Protein AF-A0A8S1SVY9-F1 (afdb_monomer)

Structure (mmCIF, N/CA/C/O backbone):
data_AF-A0A8S1SVY9-F1
#
_entry.id   AF-A0A8S1SVY9-F1
#
loop_
_atom_site.group_PDB
_atom_site.id
_atom_site.type_symbol
_atom_site.label_atom_id
_atom_site.label_alt_id
_atom_site.label_comp_id
_atom_site.label_asym_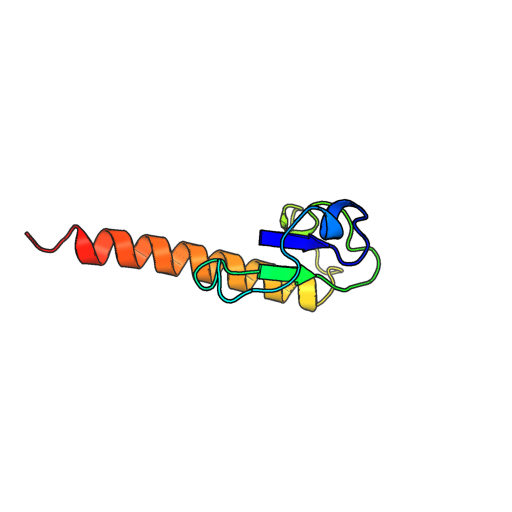id
_atom_site.label_entity_id
_atom_site.label_seq_id
_atom_site.pdbx_PDB_ins_code
_atom_site.Cartn_x
_atom_site.Cartn_y
_atom_site.Cartn_z
_atom_site.occupancy
_atom_site.B_iso_or_equiv
_atom_site.auth_seq_id
_atom_site.auth_comp_id
_atom_site.auth_asym_id
_atom_site.auth_atom_id
_atom_site.pdbx_PDB_model_num
ATOM 1 N N . MET A 1 1 ? -1.268 4.886 5.420 1.00 92.38 1 MET A N 1
ATOM 2 C CA . MET A 1 1 ? -0.320 5.649 4.586 1.00 92.38 1 MET A CA 1
ATOM 3 C C . MET A 1 1 ? 0.329 4.692 3.619 1.00 92.38 1 MET A C 1
ATOM 5 O O . MET A 1 1 ? 0.868 3.689 4.066 1.00 92.38 1 MET A O 1
ATOM 9 N N . THR A 1 2 ? 0.236 4.966 2.330 1.00 97.06 2 THR A N 1
ATOM 10 C CA . THR A 1 2 ? 0.859 4.179 1.263 1.00 97.06 2 THR A CA 1
ATOM 11 C C . THR A 1 2 ? 1.946 5.036 0.628 1.00 97.06 2 THR A C 1
ATOM 13 O O . THR A 1 2 ? 1.770 6.245 0.495 1.00 97.06 2 THR A O 1
ATOM 16 N N . ASN A 1 3 ? 3.101 4.446 0.327 1.00 98.31 3 ASN A N 1
ATOM 17 C CA . ASN A 1 3 ? 4.191 5.118 -0.377 1.00 98.31 3 ASN A CA 1
ATOM 18 C C . ASN A 1 3 ? 4.821 4.138 -1.373 1.00 98.31 3 ASN A C 1
ATOM 20 O O . ASN A 1 3 ? 4.962 2.957 -1.046 1.00 98.31 3 ASN A O 1
ATOM 24 N N . GLY A 1 4 ? 5.227 4.628 -2.544 1.00 98.00 4 GLY A N 1
ATOM 25 C CA . GLY A 1 4 ? 6.092 3.885 -3.464 1.00 98.00 4 GLY A CA 1
ATOM 26 C C . GLY A 1 4 ? 7.545 3.889 -2.983 1.00 98.00 4 GLY A C 1
ATOM 2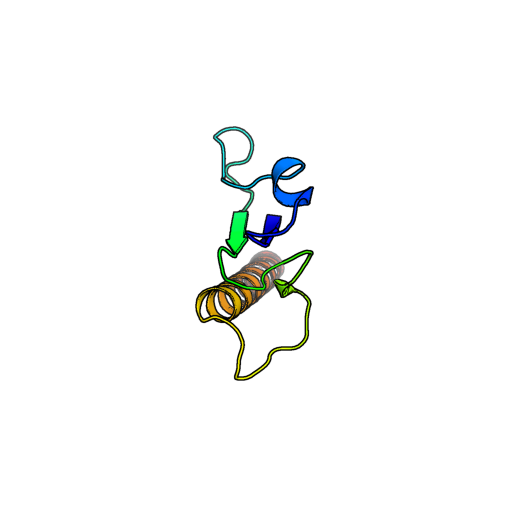7 O O . GLY A 1 4 ? 8.002 4.885 -2.418 1.00 98.00 4 GLY A O 1
ATOM 28 N N . GLY A 1 5 ? 8.267 2.786 -3.186 1.00 97.62 5 GLY A N 1
ATOM 29 C CA . GLY A 1 5 ? 9.671 2.636 -2.785 1.00 97.62 5 GLY A CA 1
ATOM 30 C C . GLY A 1 5 ? 10.619 3.605 -3.492 1.00 97.62 5 GLY A C 1
ATOM 31 O O . GLY A 1 5 ? 11.606 4.041 -2.902 1.00 97.62 5 GLY A O 1
ATOM 32 N N . GLU A 1 6 ? 10.276 4.018 -4.710 1.00 97.69 6 GLU A N 1
ATOM 33 C CA . GLU A 1 6 ? 11.060 4.960 -5.515 1.00 97.69 6 GLU A CA 1
ATOM 34 C C . GLU A 1 6 ? 10.509 6.393 -5.451 1.00 97.69 6 GLU A C 1
ATOM 36 O O . GLU A 1 6 ? 11.068 7.313 -6.049 1.00 97.69 6 GLU A O 1
ATOM 41 N N . ASP A 1 7 ? 9.421 6.617 -4.703 1.00 97.88 7 ASP A N 1
ATOM 42 C CA . ASP A 1 7 ? 8.854 7.949 -4.515 1.00 97.88 7 ASP A CA 1
ATOM 43 C C . ASP A 1 7 ? 9.741 8.779 -3.566 1.00 97.88 7 ASP A C 1
ATOM 45 O O . ASP A 1 7 ? 9.858 8.441 -2.379 1.00 97.88 7 ASP A O 1
ATOM 49 N N . PRO A 1 8 ? 10.339 9.902 -4.012 1.00 96.56 8 PRO A N 1
ATOM 50 C CA . PRO A 1 8 ? 11.118 10.767 -3.127 1.00 96.56 8 PRO A CA 1
ATOM 51 C C . PRO A 1 8 ? 10.283 11.339 -1.968 1.00 96.56 8 PRO A C 1
ATOM 53 O O . PRO A 1 8 ? 10.833 11.655 -0.907 1.00 96.56 8 PRO A O 1
ATOM 56 N N . TRP A 1 9 ? 8.958 11.433 -2.124 1.00 96.94 9 TRP A N 1
ATOM 57 C CA . TRP A 1 9 ? 8.055 11.919 -1.082 1.00 96.94 9 TRP A CA 1
ATOM 58 C C . TRP A 1 9 ? 7.809 10.918 0.046 1.00 96.94 9 TRP A C 1
ATOM 60 O O . TRP A 1 9 ? 7.304 11.328 1.093 1.00 96.94 9 TRP A O 1
ATOM 70 N N . GLN A 1 10 ? 8.218 9.650 -0.090 1.00 96.12 10 GLN A N 1
ATOM 71 C CA . GLN A 1 10 ? 7.985 8.631 0.942 1.00 96.12 10 GLN A CA 1
ATOM 72 C C . GLN A 1 10 ? 8.511 9.056 2.327 1.00 96.12 10 GLN A C 1
ATOM 74 O O . GLN A 1 10 ? 7.928 8.730 3.360 1.00 96.12 10 GLN A O 1
ATOM 79 N N . THR A 1 11 ? 9.599 9.837 2.354 1.00 94.19 11 THR A N 1
ATOM 80 C CA . THR A 1 11 ? 10.266 10.298 3.583 1.00 94.19 11 THR A CA 1
ATOM 81 C C . THR A 1 11 ? 9.541 11.450 4.280 1.00 94.19 11 THR A C 1
ATOM 83 O O . THR A 1 11 ? 9.788 11.705 5.458 1.00 94.19 11 THR A O 1
ATOM 86 N N . ALA A 1 12 ? 8.613 12.115 3.587 1.00 95.00 12 ALA A N 1
ATOM 87 C CA . ALA A 1 12 ? 7.727 13.124 4.161 1.00 95.00 12 ALA A CA 1
ATOM 88 C C . ALA A 1 12 ? 6.482 12.507 4.835 1.00 95.00 12 ALA A C 1
ATOM 90 O O . ALA A 1 12 ? 5.666 13.227 5.410 1.00 95.00 12 ALA A O 1
ATOM 91 N N . SER A 1 13 ? 6.332 11.181 4.771 1.00 93.25 13 SER A N 1
ATOM 92 C CA . 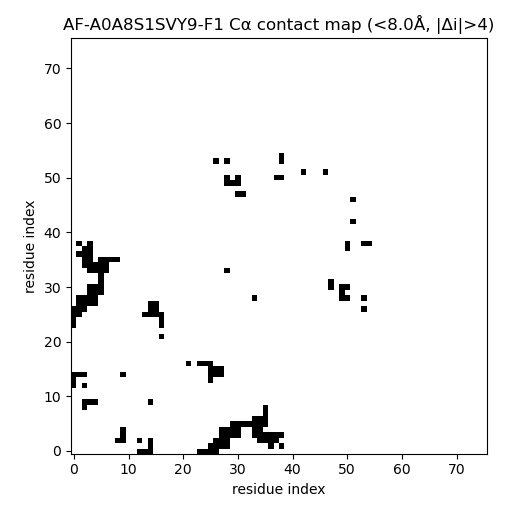SER A 1 13 ? 5.197 10.412 5.282 1.00 93.25 13 SER A CA 1
ATOM 93 C C . SER A 1 13 ? 5.653 9.346 6.292 1.00 93.25 13 SER A C 1
ATOM 95 O O . SER A 1 13 ? 6.795 9.308 6.752 1.00 93.25 13 SER A O 1
ATOM 97 N N . LEU A 1 14 ? 4.732 8.464 6.680 1.00 93.56 14 LEU A N 1
ATOM 98 C CA . LEU A 1 14 ? 4.999 7.318 7.543 1.00 93.56 14 LEU A CA 1
ATOM 99 C C . LEU A 1 14 ? 5.340 6.090 6.696 1.00 93.56 14 LEU A C 1
ATOM 101 O O . LEU A 1 14 ? 4.442 5.438 6.167 1.00 93.56 14 LEU A O 1
ATOM 105 N N . ILE A 1 15 ? 6.625 5.745 6.627 1.00 92.88 15 ILE A N 1
ATOM 106 C CA . ILE A 1 15 ? 7.103 4.518 5.962 1.00 92.88 15 ILE A CA 1
ATOM 107 C C . ILE A 1 15 ? 6.914 3.254 6.815 1.00 92.88 15 ILE A C 1
ATOM 109 O O . ILE A 1 15 ? 6.947 2.139 6.307 1.00 92.88 15 ILE A O 1
ATOM 113 N N . LYS A 1 16 ? 6.735 3.417 8.131 1.00 91.88 16 LYS A N 1
ATOM 114 C CA . LYS A 1 16 ? 6.511 2.328 9.089 1.00 91.88 16 LYS A CA 1
ATOM 115 C C . LYS A 1 16 ? 5.674 2.814 10.274 1.00 91.88 16 LYS A C 1
ATOM 117 O O . LYS A 1 16 ? 5.718 4.012 10.587 1.00 91.88 16 LYS A O 1
ATOM 122 N N . PRO A 1 17 ? 4.960 1.921 10.978 1.00 91.12 17 PRO A N 1
ATOM 123 C CA . PRO A 1 17 ? 4.221 2.316 12.160 1.00 91.12 17 PRO A CA 1
ATOM 124 C C . PRO A 1 17 ? 5.191 2.631 13.307 1.00 91.12 17 PRO A C 1
ATOM 126 O O . PRO A 1 17 ? 6.290 2.086 13.424 1.00 91.12 17 PRO A O 1
ATOM 129 N N . THR A 1 18 ? 4.762 3.522 14.184 1.00 91.19 18 THR A N 1
ATOM 130 C CA . THR A 1 18 ? 5.435 3.917 15.422 1.00 91.19 18 THR A CA 1
ATOM 131 C C . THR A 1 18 ? 4.475 3.720 16.593 1.00 91.19 18 THR A C 1
ATOM 133 O O . THR A 1 18 ? 3.271 3.527 16.422 1.00 91.19 18 THR A O 1
ATOM 136 N N . LYS A 1 19 ? 4.983 3.830 17.823 1.00 92.62 19 LYS A N 1
ATOM 137 C CA . LYS A 1 19 ? 4.128 3.761 19.015 1.00 92.62 19 LYS A CA 1
ATOM 138 C C . LYS A 1 19 ? 3.071 4.877 19.048 1.00 92.62 19 LYS A C 1
ATOM 140 O O . LYS A 1 19 ? 1.973 4.647 19.542 1.00 92.62 19 LYS A O 1
ATOM 145 N N . ALA A 1 20 ? 3.390 6.064 18.527 1.00 92.69 20 ALA A N 1
ATOM 146 C CA . ALA A 1 20 ? 2.500 7.226 18.563 1.00 92.69 20 ALA A CA 1
ATOM 147 C C . ALA A 1 20 ? 1.335 7.141 17.557 1.00 92.69 20 ALA A C 1
ATOM 149 O O . ALA A 1 20 ? 0.323 7.810 17.732 1.00 92.69 20 ALA A O 1
ATOM 150 N N . ASN A 1 21 ? 1.457 6.312 16.521 1.00 89.00 21 ASN A N 1
ATOM 151 C CA . ASN A 1 21 ? 0.485 6.165 15.435 1.00 89.00 21 ASN A CA 1
ATOM 152 C C . ASN A 1 21 ? 0.162 4.685 15.179 1.00 89.00 21 ASN A C 1
ATOM 154 O O . ASN A 1 21 ? -0.060 4.279 14.045 1.00 89.00 21 ASN A O 1
ATOM 158 N N . SER A 1 22 ? 0.108 3.881 16.242 1.00 88.56 22 SER A N 1
ATOM 159 C CA . SER A 1 22 ? -0.085 2.426 16.171 1.00 88.56 22 SER A CA 1
ATOM 160 C C . SER A 1 22 ? -1.392 1.982 15.505 1.00 88.56 22 SER A C 1
ATOM 162 O O . SER A 1 22 ? -1.507 0.831 15.100 1.00 88.56 22 SER A O 1
ATOM 164 N N . LYS A 1 23 ? -2.373 2.884 15.386 1.00 89.31 23 LYS A N 1
ATOM 165 C CA . LYS A 1 23 ? -3.640 2.651 14.676 1.00 89.31 23 LYS A CA 1
ATOM 166 C C . LYS A 1 23 ? -3.564 2.942 13.173 1.00 89.31 23 LYS A C 1
ATOM 168 O O . LYS A 1 23 ? -4.502 2.632 12.450 1.00 89.31 23 LYS A O 1
ATOM 173 N N . VAL A 1 24 ? -2.489 3.575 12.705 1.00 92.19 24 VAL A N 1
ATOM 174 C CA . VAL A 1 24 ? -2.296 3.898 11.292 1.00 92.1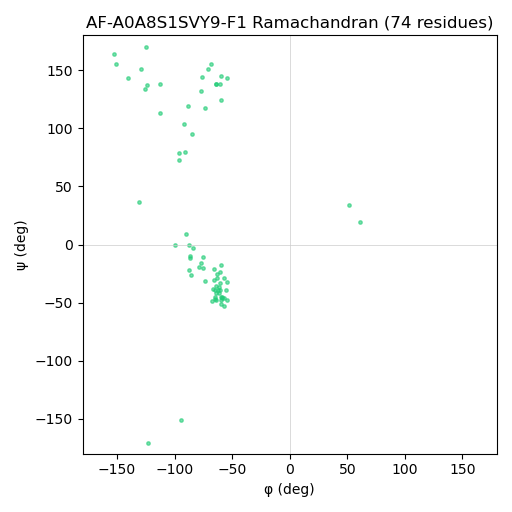9 24 VAL A CA 1
ATOM 175 C C . VAL A 1 24 ? -1.618 2.718 10.615 1.00 92.19 24 VAL A C 1
ATOM 177 O O . VAL A 1 24 ? -0.494 2.357 10.956 1.00 92.19 24 VAL A O 1
ATOM 180 N N . ILE A 1 25 ? -2.292 2.145 9.622 1.00 94.38 25 ILE A N 1
ATOM 181 C CA . ILE A 1 25 ? -1.713 1.118 8.758 1.00 94.38 25 ILE A CA 1
ATOM 182 C C . ILE A 1 25 ? -0.784 1.809 7.757 1.00 94.38 25 ILE A C 1
ATOM 184 O O . ILE A 1 25 ? -1.157 2.822 7.155 1.00 94.38 25 ILE A O 1
ATOM 188 N N . THR A 1 26 ? 0.432 1.295 7.590 1.00 95.69 26 THR A N 1
ATOM 189 C CA . THR A 1 26 ? 1.435 1.845 6.669 1.00 95.69 26 THR A CA 1
ATOM 190 C C . THR A 1 26 ? 1.902 0.781 5.686 1.00 95.69 26 THR A C 1
ATOM 192 O O . THR A 1 26 ? 2.194 -0.335 6.112 1.00 95.69 26 THR A O 1
ATOM 195 N N . TYR A 1 27 ? 2.046 1.150 4.417 1.00 97.12 27 TYR A N 1
ATOM 196 C CA . TYR A 1 27 ? 2.603 0.312 3.361 1.00 97.12 27 TYR A CA 1
ATOM 197 C C . TYR A 1 27 ? 3.749 1.053 2.672 1.00 97.12 27 TYR A C 1
ATOM 199 O O . TYR A 1 27 ? 3.609 2.228 2.324 1.00 97.12 27 TYR A O 1
ATOM 207 N N . LEU A 1 28 ? 4.860 0.346 2.476 1.00 97.50 28 LEU A N 1
ATOM 208 C CA . LEU A 1 28 ? 5.937 0.744 1.580 1.00 97.50 28 LEU A CA 1
ATOM 209 C C . LEU A 1 28 ? 5.959 -0.262 0.429 1.00 97.50 28 LEU A C 1
ATOM 211 O O . LEU A 1 28 ? 6.213 -1.445 0.649 1.00 97.50 28 LEU A O 1
ATOM 215 N N . ILE A 1 29 ? 5.624 0.208 -0.766 1.00 98.12 29 ILE A N 1
ATOM 216 C CA . ILE A 1 29 ? 5.512 -0.603 -1.975 1.00 98.12 29 ILE A CA 1
ATOM 217 C C . ILE A 1 29 ? 6.879 -0.585 -2.658 1.00 98.12 29 ILE A C 1
ATOM 219 O O . ILE A 1 29 ? 7.130 0.213 -3.558 1.00 98.12 29 ILE A O 1
ATOM 223 N N . ASP A 1 30 ? 7.784 -1.405 -2.133 1.00 97.38 30 ASP A N 1
ATOM 224 C CA . ASP A 1 30 ? 9.178 -1.486 -2.568 1.00 97.38 30 ASP A CA 1
ATOM 225 C C . ASP A 1 30 ? 9.309 -2.426 -3.778 1.00 97.38 30 ASP A C 1
ATOM 227 O O . ASP A 1 30 ? 9.341 -3.651 -3.635 1.00 97.38 30 ASP A O 1
ATOM 231 N N . CYS A 1 31 ? 9.279 -1.844 -4.976 1.00 96.50 31 CYS A N 1
ATOM 232 C CA . CYS A 1 31 ? 9.435 -2.516 -6.265 1.00 96.50 31 CYS A CA 1
ATOM 233 C C . CYS A 1 31 ? 10.017 -1.571 -7.318 1.00 96.50 31 CYS A C 1
ATOM 235 O O . CYS A 1 31 ? 9.981 -0.352 -7.147 1.00 96.50 31 CYS A O 1
ATOM 237 N N . ASP A 1 32 ? 10.508 -2.156 -8.410 1.00 97.25 32 ASP A N 1
ATOM 238 C CA . ASP A 1 32 ? 10.935 -1.419 -9.599 1.00 97.25 32 ASP A CA 1
ATOM 239 C C . ASP A 1 32 ? 9.733 -0.693 -10.234 1.00 97.25 32 ASP A C 1
ATOM 241 O O . ASP A 1 32 ? 8.633 -1.250 -10.314 1.00 97.25 32 ASP A O 1
ATOM 245 N N . ASP A 1 33 ? 9.952 0.551 -10.669 1.00 95.44 33 ASP A N 1
ATOM 246 C CA . ASP A 1 33 ? 8.964 1.465 -11.262 1.00 95.44 33 ASP A CA 1
ATOM 247 C C . ASP A 1 33 ? 7.781 1.832 -10.334 1.00 95.44 33 ASP A C 1
ATOM 249 O O . ASP A 1 33 ? 6.732 2.329 -10.765 1.00 95.44 33 ASP A O 1
ATOM 253 N N . CYS A 1 34 ? 7.948 1.651 -9.023 1.00 97.38 34 CYS A N 1
ATOM 254 C CA . CYS A 1 34 ? 6.936 1.945 -8.011 1.00 97.38 34 CYS A CA 1
ATOM 255 C C . CYS A 1 34 ? 7.136 3.336 -7.397 1.00 97.38 34 CYS A C 1
ATOM 257 O O . CYS A 1 34 ? 7.641 3.500 -6.281 1.00 97.38 34 CYS A O 1
ATOM 259 N N . ALA A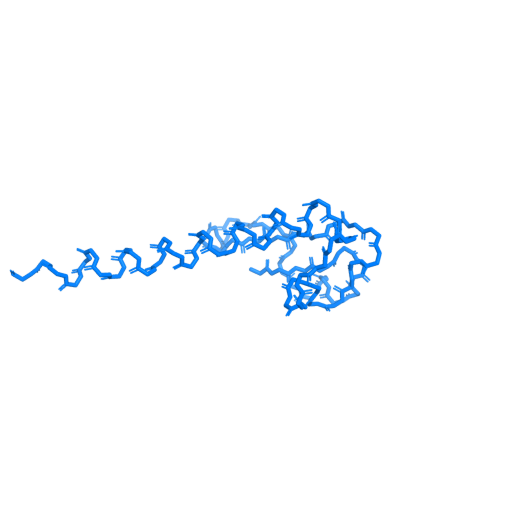 1 35 ? 6.693 4.349 -8.144 1.00 96.44 35 ALA A N 1
ATOM 260 C CA . ALA A 1 35 ? 6.811 5.762 -7.793 1.00 96.44 35 ALA A CA 1
ATOM 261 C C . ALA A 1 35 ? 5.555 6.325 -7.082 1.00 96.44 35 ALA A C 1
ATOM 263 O O . ALA A 1 35 ? 4.844 5.636 -6.346 1.00 96.44 35 ALA A O 1
ATOM 264 N N . HIS A 1 36 ? 5.309 7.626 -7.256 1.00 97.56 36 HIS A N 1
ATOM 265 C CA . HIS A 1 36 ? 4.303 8.382 -6.517 1.00 97.56 36 HIS A CA 1
ATOM 266 C C . HIS A 1 36 ? 2.880 7.840 -6.701 1.00 97.56 36 HIS A C 1
ATOM 268 O O . HIS A 1 36 ? 2.386 7.754 -7.825 1.00 97.56 36 HIS A O 1
ATOM 274 N N . CYS A 1 37 ? 2.215 7.527 -5.582 1.00 96.81 37 CYS A N 1
ATOM 275 C CA . CYS A 1 37 ? 0.829 7.044 -5.533 1.00 96.81 37 CYS A CA 1
ATOM 276 C C . CYS A 1 37 ? 0.540 5.854 -6.469 1.00 96.81 37 CYS A C 1
ATOM 278 O O . CYS A 1 37 ? -0.558 5.746 -7.020 1.00 96.81 37 CYS A O 1
ATOM 280 N N . VAL A 1 38 ? 1.518 4.962 -6.667 1.00 97.81 38 VAL A N 1
ATOM 281 C CA . VAL A 1 38 ? 1.406 3.827 -7.597 1.00 97.81 38 VAL A CA 1
ATOM 282 C C . VAL A 1 38 ? 0.213 2.906 -7.284 1.00 97.81 38 VAL A C 1
ATOM 284 O O . VAL A 1 38 ? -0.398 2.332 -8.187 1.00 97.81 38 VAL A O 1
ATOM 287 N N . ASP A 1 39 ? -0.200 2.820 -6.017 1.00 97.69 39 ASP A N 1
ATOM 288 C CA . ASP A 1 39 ? -1.373 2.072 -5.560 1.00 97.69 39 ASP A CA 1
ATOM 289 C C . ASP A 1 39 ? -2.701 2.585 -6.131 1.00 97.69 39 ASP A C 1
ATOM 291 O O . ASP A 1 39 ? -3.627 1.787 -6.266 1.00 97.69 39 ASP A O 1
ATOM 295 N N . LEU A 1 40 ? -2.785 3.860 -6.523 1.00 97.94 40 LEU A N 1
ATOM 296 C CA . LEU A 1 40 ? -4.003 4.479 -7.063 1.00 97.94 40 LEU A CA 1
ATOM 297 C C . LEU A 1 40 ? -4.174 4.309 -8.580 1.00 97.94 40 LEU A C 1
ATOM 299 O O . LEU A 1 40 ? -5.235 4.638 -9.114 1.00 97.94 40 LEU A O 1
ATOM 303 N N . ASN A 1 41 ? -3.152 3.815 -9.281 1.00 97.31 41 ASN A N 1
ATOM 304 C CA . ASN A 1 41 ? -3.254 3.520 -10.708 1.00 97.31 41 ASN A CA 1
ATOM 305 C C . ASN A 1 41 ? -4.201 2.337 -10.966 1.00 97.31 41 ASN A C 1
ATOM 307 O O . ASN A 1 41 ? -4.393 1.472 -10.109 1.00 97.31 41 ASN A O 1
ATOM 311 N N . ALA A 1 42 ? -4.774 2.285 -12.173 1.00 97.38 42 ALA A N 1
ATOM 312 C CA . ALA A 1 42 ? -5.545 1.125 -12.608 1.00 97.38 42 ALA A CA 1
ATOM 313 C C . ALA A 1 42 ? -4.652 -0.135 -12.608 1.00 97.38 42 ALA A C 1
ATOM 315 O O . ALA A 1 42 ? -3.504 -0.037 -13.046 1.00 97.38 42 ALA A O 1
ATOM 316 N N . PRO A 1 43 ? -5.150 -1.295 -12.141 1.00 97.00 43 PRO A N 1
ATOM 317 C CA . PRO A 1 43 ? -4.380 -2.533 -12.161 1.00 97.00 43 PRO A CA 1
ATOM 318 C C . PRO A 1 43 ? -3.957 -2.954 -13.571 1.00 97.00 43 PRO A C 1
ATOM 320 O O . PRO A 1 43 ? -4.716 -2.786 -14.528 1.00 97.00 43 PRO A O 1
ATOM 323 N N . SER A 1 44 ? -2.771 -3.548 -13.664 1.00 96.38 44 SER A N 1
ATOM 324 C C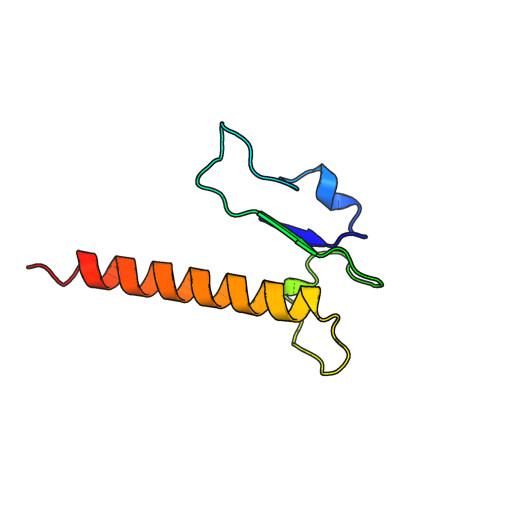A . SER A 1 44 ? -2.203 -4.157 -14.865 1.00 96.38 44 SER A CA 1
ATOM 325 C C . SER A 1 44 ? -1.711 -5.573 -14.563 1.00 96.38 44 SER A C 1
ATOM 327 O O . SER A 1 44 ? -1.274 -5.855 -13.448 1.00 96.38 44 SER A O 1
ATOM 329 N N . ASP A 1 45 ? -1.724 -6.455 -15.564 1.00 96.62 45 ASP A N 1
ATOM 330 C CA . ASP A 1 45 ? -1.178 -7.816 -15.441 1.00 96.62 45 ASP A CA 1
ATOM 331 C C . ASP A 1 45 ? 0.350 -7.819 -15.225 1.00 96.62 45 ASP A C 1
ATOM 333 O O . ASP A 1 45 ? 0.897 -8.781 -14.686 1.00 96.62 45 ASP A O 1
ATOM 337 N N . ASP A 1 46 ? 1.024 -6.729 -15.605 1.00 96.31 46 ASP A N 1
ATOM 338 C CA . ASP A 1 46 ? 2.467 -6.532 -15.423 1.00 96.31 46 ASP A CA 1
ATOM 339 C C . ASP A 1 46 ? 2.829 -5.922 -14.052 1.00 96.31 46 ASP A C 1
ATOM 341 O O . ASP A 1 46 ? 4.008 -5.703 -13.766 1.00 96.31 46 ASP A O 1
ATOM 345 N N . ASP A 1 47 ? 1.845 -5.624 -13.195 1.00 97.56 47 ASP A N 1
ATOM 346 C CA . ASP A 1 47 ? 2.108 -4.994 -11.902 1.00 97.56 47 ASP A CA 1
ATOM 347 C C . ASP A 1 47 ? 2.949 -5.902 -10.985 1.00 97.56 47 ASP A C 1
ATOM 349 O O . ASP A 1 47 ? 2.656 -7.097 -10.835 1.00 97.56 47 ASP A O 1
ATOM 353 N N . PRO A 1 48 ? 3.940 -5.347 -10.261 1.00 98.06 48 PRO A N 1
ATOM 354 C CA . PRO A 1 48 ? 4.692 -6.106 -9.276 1.00 98.06 48 PRO A CA 1
ATOM 355 C C . PRO A 1 48 ? 3.779 -6.775 -8.244 1.00 98.06 48 PRO A C 1
ATOM 357 O O . PRO A 1 48 ? 2.796 -6.203 -7.763 1.00 98.06 48 PRO A O 1
ATOM 360 N N . VAL A 1 49 ? 4.145 -7.987 -7.821 1.00 98.00 49 VAL A N 1
ATOM 361 C CA . VAL A 1 49 ? 3.345 -8.777 -6.868 1.00 98.00 49 VAL A CA 1
ATOM 362 C C . VAL A 1 49 ? 3.061 -7.999 -5.575 1.00 98.00 49 VAL A C 1
ATOM 364 O O . VAL A 1 49 ? 1.943 -8.056 -5.062 1.00 98.00 49 VAL A O 1
ATOM 367 N N . ILE A 1 50 ? 4.032 -7.229 -5.071 1.00 98.00 50 ILE A N 1
ATOM 368 C CA . ILE A 1 50 ? 3.874 -6.393 -3.869 1.00 98.00 50 ILE A CA 1
ATOM 369 C C . ILE A 1 50 ? 2.836 -5.278 -4.052 1.00 98.00 50 ILE A C 1
ATOM 371 O O . ILE A 1 50 ? 2.094 -4.984 -3.114 1.00 98.00 50 ILE A O 1
ATOM 375 N N . LEU A 1 51 ? 2.729 -4.693 -5.248 1.00 98.44 51 LEU A N 1
ATOM 376 C CA . LEU A 1 51 ? 1.735 -3.669 -5.560 1.00 98.44 51 LEU A CA 1
ATOM 377 C C . LEU A 1 51 ? 0.330 -4.278 -5.550 1.00 98.44 51 LEU A C 1
ATOM 379 O O . LEU A 1 51 ? -0.557 -3.780 -4.854 1.00 98.44 51 LEU A O 1
ATOM 383 N N . THR A 1 52 ? 0.156 -5.415 -6.227 1.00 98.25 52 THR A N 1
ATOM 384 C CA . THR A 1 52 ? -1.113 -6.159 -6.256 1.00 98.25 52 THR A CA 1
ATOM 385 C C . THR A 1 52 ? -1.554 -6.590 -4.854 1.00 98.25 52 THR A C 1
ATOM 387 O O . THR A 1 52 ? -2.693 -6.350 -4.448 1.00 98.25 52 THR A O 1
ATOM 390 N N . GLN A 1 53 ? -0.645 -7.169 -4.065 1.00 98.38 53 GLN A N 1
ATOM 391 C CA . GLN A 1 53 ? -0.926 -7.567 -2.683 1.00 98.38 53 GLN A CA 1
ATOM 392 C C . GLN A 1 53 ? -1.274 -6.369 -1.793 1.00 98.38 53 GLN A C 1
ATOM 394 O O . GLN A 1 53 ? -2.179 -6.462 -0.962 1.00 98.38 53 GLN A O 1
ATOM 399 N N . THR A 1 54 ? -0.587 -5.238 -1.976 1.00 98.44 54 THR A N 1
ATOM 400 C CA . THR A 1 54 ? -0.859 -4.012 -1.216 1.00 98.44 54 THR A CA 1
ATOM 401 C C . THR A 1 54 ? -2.249 -3.465 -1.524 1.00 98.44 54 THR A C 1
ATOM 403 O O . THR A 1 54 ? -3.004 -3.194 -0.589 1.00 98.44 54 THR A O 1
ATOM 406 N N . ARG A 1 55 ? -2.639 -3.379 -2.804 1.00 98.62 55 ARG A N 1
ATOM 407 C CA . ARG A 1 55 ? -3.998 -2.968 -3.200 1.00 98.62 55 ARG A CA 1
ATOM 408 C C . ARG A 1 55 ? -5.059 -3.875 -2.583 1.00 98.62 55 ARG A C 1
ATOM 410 O O . ARG A 1 55 ? -5.986 -3.380 -1.946 1.00 98.62 55 ARG A O 1
ATOM 417 N N . GLN A 1 56 ? -4.865 -5.194 -2.646 1.00 98.44 56 GLN A N 1
ATOM 418 C CA . GLN A 1 56 ? -5.797 -6.141 -2.033 1.00 98.44 56 GLN A CA 1
ATOM 419 C C . GLN A 1 56 ? -5.915 -5.952 -0.511 1.00 98.44 56 GLN A C 1
ATOM 421 O O . GLN A 1 56 ? -7.008 -6.064 0.050 1.00 98.44 56 GLN A O 1
ATOM 426 N N . ALA A 1 57 ? -4.808 -5.663 0.178 1.00 98.25 57 ALA A N 1
ATOM 427 C CA . ALA A 1 57 ? -4.812 -5.398 1.614 1.00 98.25 57 ALA A CA 1
ATOM 428 C C . ALA A 1 57 ? -5.551 -4.094 1.968 1.00 98.25 57 ALA A C 1
ATOM 430 O O . ALA A 1 57 ? -6.289 -4.055 2.958 1.00 98.25 57 ALA A O 1
ATOM 431 N N . ILE A 1 58 ? -5.401 -3.049 1.148 1.00 98.00 58 ILE A N 1
ATOM 432 C CA . ILE A 1 58 ? -6.132 -1.781 1.286 1.00 98.00 58 ILE A CA 1
ATOM 433 C C . ILE A 1 58 ? -7.636 -2.008 1.090 1.00 98.00 58 ILE A C 1
ATOM 43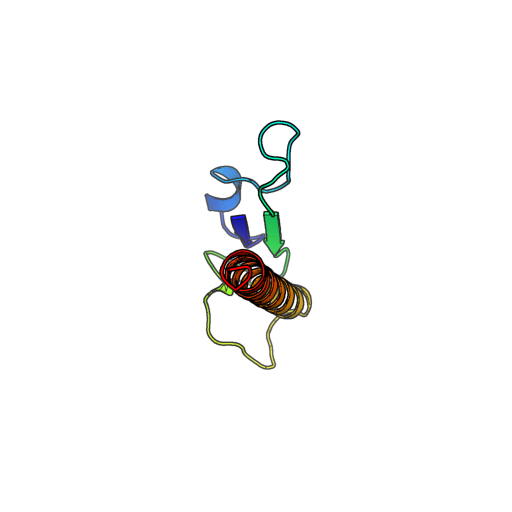5 O O . ILE A 1 58 ? -8.430 -1.596 1.933 1.00 98.00 58 ILE A O 1
ATOM 439 N N . GLU A 1 59 ? -8.036 -2.728 0.041 1.00 98.19 59 GLU A N 1
ATOM 440 C CA . GLU A 1 59 ? -9.443 -3.069 -0.208 1.00 98.19 59 GLU A CA 1
ATOM 441 C C . GLU A 1 59 ? -10.058 -3.866 0.947 1.00 98.19 59 GLU A C 1
ATOM 443 O O . GLU A 1 59 ? -11.151 -3.547 1.420 1.00 98.19 59 GLU A O 1
ATOM 448 N N . ASN A 1 60 ? -9.338 -4.869 1.458 1.00 98.19 60 ASN A N 1
ATOM 449 C CA . ASN A 1 60 ? -9.779 -5.651 2.612 1.00 98.19 60 ASN A CA 1
ATOM 450 C C . ASN A 1 60 ? -9.938 -4.781 3.865 1.00 98.19 60 ASN A C 1
ATOM 452 O O . ASN A 1 60 ? -10.870 -4.982 4.641 1.00 98.19 60 ASN A O 1
ATOM 456 N N . THR A 1 61 ? -9.063 -3.791 4.041 1.00 96.94 61 THR A N 1
ATOM 457 C CA . THR A 1 61 ? -9.156 -2.818 5.133 1.00 96.94 61 THR A CA 1
ATOM 458 C C . THR A 1 61 ? -10.408 -1.951 4.990 1.00 96.94 61 THR A C 1
ATOM 460 O O . THR A 1 61 ? -11.149 -1.780 5.957 1.00 96.94 61 THR A O 1
ATOM 463 N N . PHE A 1 62 ? -10.700 -1.445 3.788 1.00 97.31 62 PHE A N 1
ATOM 464 C CA . PHE A 1 62 ? -11.927 -0.684 3.535 1.00 97.31 62 PHE A CA 1
ATOM 465 C C . PHE A 1 62 ? -13.179 -1.521 3.783 1.00 97.31 62 PHE A C 1
ATOM 467 O O . PHE A 1 62 ? -14.116 -1.040 4.419 1.00 97.31 62 PHE A O 1
ATOM 474 N N . LYS A 1 63 ? -13.176 -2.786 3.350 1.00 97.75 63 LYS A N 1
ATOM 475 C CA . LYS A 1 63 ? -14.259 -3.726 3.640 1.00 97.75 63 LYS A CA 1
ATOM 476 C C . LYS A 1 63 ? -14.440 -3.934 5.142 1.00 97.75 63 LYS A C 1
ATOM 478 O O . LYS A 1 63 ? -15.560 -3.856 5.630 1.00 97.75 63 LYS A O 1
ATOM 483 N N . GLN A 1 64 ? -13.353 -4.126 5.886 1.00 95.62 64 GLN A N 1
ATOM 484 C CA . GLN A 1 64 ? -13.413 -4.254 7.340 1.00 95.62 64 GLN A CA 1
ATOM 485 C C . GLN A 1 64 ? -14.028 -3.011 7.996 1.00 95.62 64 GLN A C 1
ATOM 487 O O . GLN A 1 64 ? -14.884 -3.148 8.865 1.00 95.62 64 GLN A O 1
ATOM 492 N N . TRP A 1 65 ? -13.610 -1.805 7.600 1.00 94.31 65 TRP A N 1
ATOM 493 C CA . TRP A 1 65 ? -14.164 -0.565 8.155 1.00 94.31 65 TRP A CA 1
ATOM 494 C C . TRP A 1 65 ? -15.644 -0.394 7.827 1.00 94.31 65 TRP A C 1
ATOM 496 O O . TRP A 1 65 ? -16.421 -0.004 8.696 1.00 94.31 65 TRP A O 1
ATOM 506 N N . HIS A 1 66 ? -16.033 -0.715 6.594 1.00 95.75 66 HIS A N 1
ATOM 507 C CA . HIS A 1 66 ? -17.427 -0.737 6.174 1.00 95.75 66 HIS A CA 1
ATOM 508 C C . HIS A 1 66 ? -18.252 -1.692 7.048 1.00 95.75 66 HIS A C 1
ATOM 510 O O . HIS A 1 66 ? -19.256 -1.288 7.633 1.00 95.75 66 HIS A O 1
ATOM 516 N N . ASP A 1 67 ? -17.808 -2.941 7.180 1.00 95.56 67 ASP A N 1
ATOM 517 C CA . ASP A 1 67 ? -18.532 -3.971 7.924 1.00 95.56 67 ASP A CA 1
ATOM 518 C C . ASP A 1 67 ? -18.609 -3.631 9.418 1.00 95.56 67 ASP A C 1
ATOM 520 O O . ASP A 1 67 ? -19.664 -3.790 10.032 1.00 95.56 67 ASP A O 1
ATOM 524 N N . GLN A 1 68 ? -17.528 -3.089 9.992 1.00 93.12 68 GLN A N 1
ATOM 525 C CA . GLN A 1 68 ? -17.507 -2.620 11.375 1.00 93.12 68 GLN A CA 1
ATOM 526 C C . GLN A 1 68 ? -18.556 -1.527 11.602 1.00 93.12 68 GLN A C 1
ATOM 528 O O . GLN A 1 68 ? -19.373 -1.654 12.515 1.00 93.12 68 GLN A O 1
ATOM 533 N N . PHE A 1 69 ? -18.573 -0.494 10.753 1.00 93.50 69 PHE A N 1
ATOM 534 C CA . PHE A 1 69 ? -19.524 0.610 10.863 1.00 93.50 69 PHE A CA 1
ATOM 535 C C . PHE A 1 69 ? -20.974 0.110 10.887 1.00 93.50 69 PHE A C 1
ATOM 537 O O . PHE A 1 69 ? -21.749 0.477 11.771 1.00 93.50 69 PHE A O 1
ATOM 544 N N . TRP A 1 70 ? -21.342 -0.781 9.964 1.00 92.81 70 TRP A N 1
ATOM 545 C CA . TRP A 1 70 ? -22.707 -1.307 9.907 1.00 92.81 70 TRP A CA 1
ATOM 546 C C . TRP A 1 70 ? -23.023 -2.300 11.027 1.00 92.81 70 TRP A C 1
ATOM 548 O O . TRP A 1 70 ? -24.158 -2.331 11.494 1.00 92.81 70 TRP A O 1
ATOM 558 N N . SER A 1 71 ? -22.041 -3.068 11.505 1.00 90.94 71 SER A N 1
ATOM 559 C CA . SER A 1 71 ? -22.234 -3.963 12.653 1.00 90.94 71 SER A CA 1
ATOM 560 C C . SER A 1 71 ? -22.511 -3.209 13.956 1.00 90.94 71 SER A C 1
ATOM 562 O O . SER A 1 71 ? -23.246 -3.712 14.796 1.00 90.94 71 SER A O 1
ATOM 564 N N . GLU A 1 72 ? -21.964 -2.001 14.108 1.00 80.81 72 GLU A N 1
ATOM 565 C CA . GLU A 1 72 ? -22.182 -1.140 15.276 1.00 80.81 72 GLU A CA 1
ATOM 566 C C . GLU A 1 72 ? -23.459 -0.290 15.140 1.00 80.81 72 GLU A C 1
ATOM 568 O O . GLU A 1 72 ? -24.064 0.069 16.145 1.00 80.81 72 GLU A O 1
ATOM 573 N N . THR A 1 73 ? -23.898 0.000 13.909 1.00 65.12 73 THR A N 1
ATOM 574 C CA . THR A 1 73 ? -25.080 0.842 13.628 1.00 65.12 73 THR A CA 1
ATOM 575 C C . THR A 1 73 ? -26.397 0.048 13.587 1.00 65.12 73 THR A C 1
ATOM 577 O O . THR A 1 73 ? -27.459 0.624 13.782 1.00 65.12 73 THR A O 1
ATOM 580 N N . LEU A 1 74 ? -26.360 -1.270 13.349 1.00 57.12 74 LEU A N 1
ATOM 581 C CA . LEU A 1 74 ? -27.552 -2.140 13.298 1.00 57.12 74 LEU A CA 1
ATOM 582 C C . 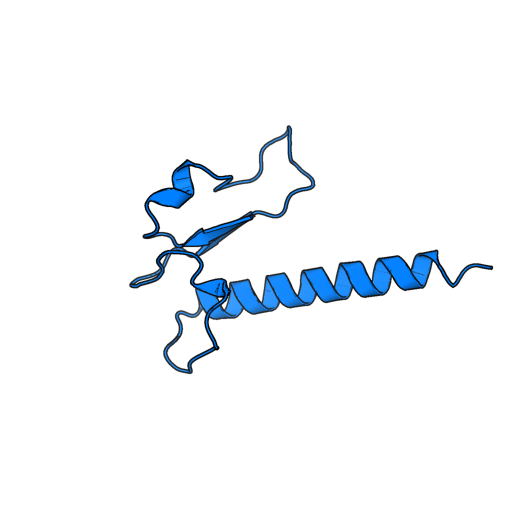LEU A 1 74 ? -27.939 -2.759 14.655 1.00 57.12 74 LEU A C 1
ATOM 584 O O . LEU A 1 74 ? -28.806 -3.632 14.706 1.00 57.12 74 LEU A O 1
ATOM 588 N N . VAL A 1 75 ? -27.302 -2.328 15.745 1.00 55.81 75 VAL A N 1
ATOM 589 C CA . VAL A 1 75 ? -27.685 -2.689 17.116 1.00 55.81 75 VAL A CA 1
ATOM 590 C C . VAL A 1 75 ? -28.573 -1.573 17.677 1.00 55.81 75 VAL A C 1
ATOM 592 O O . VAL A 1 75 ? -28.135 -0.779 18.505 1.00 55.81 75 VAL A O 1
ATOM 595 N N . GLU A 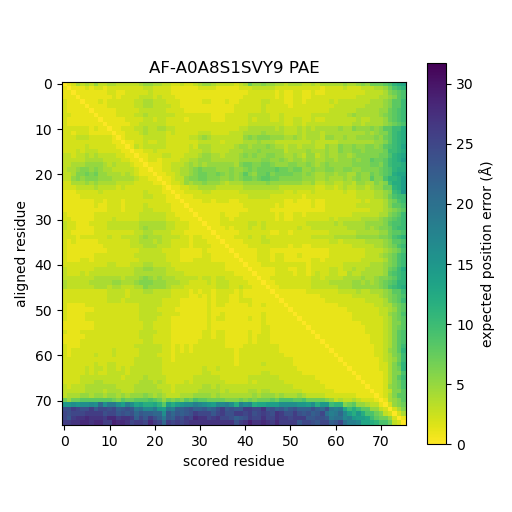1 76 ? -29.812 -1.500 17.186 1.00 48.38 76 GLU A N 1
ATOM 596 C CA . GLU A 1 76 ? -30.934 -0.830 17.869 1.00 48.38 76 GLU A CA 1
ATOM 597 C C . GLU A 1 76 ? -31.892 -1.877 18.449 1.00 48.38 76 GLU A C 1
ATOM 599 O O . GLU A 1 76 ? -32.265 -2.821 17.711 1.00 48.38 76 GLU A O 1
#

Radius of gyration: 14.82 Å; Cα contacts (8 Å, |Δi|>4): 83; chains: 1; bounding box: 42×22×34 Å

Foldseek 3Di:
DEFEQPEPCCVVDDQDDDPVPNVDDYYYQYDPPRYGPNLPDDDDPPDDPSSVVVNVVVVVVVVVVVVVVVVVVPPD

Sequence (76 aa):
MTNGGEDPWQTASLIKPTKANSKVITYLIDCDDCAHCVDLNAPSDDDPVILTQTRQAIENTFKQWHDQFWSETLVE

Nearest PDB structures (foldseek):
  4ebb-assembly1_A  TM=8.212E-01  e=1.757E-01  Homo sapiens
  4ebb-assembly2_B  TM=8.184E-01  e=1.757E-01  Homo sapiens
  1zi9-assembly1_A  TM=4.446E-01  e=4.375E+00  Pseudomonas putida
  3f67-assembly1_A  TM=4.941E-01  e=6.595E+00  Klebsiella pneumoniae subsp. pneumoniae MGH 78578

Secondary structure (DSSP, 8-state):
-EEETT-GGGGGS-SS--GGGTTS--EEE-STT--TTGGGSPP-TTS-HHHHHHHHHHHHHHHHHHHHHHHHHS--

Mean predicted aligned error: 3.93 Å

Organism: Paramecium octaurelia (NCBI:txid43137)

Solvent-accessible surface area (backbone atoms only — not comparable to full-atom values): 4601 Å² total; per-residue (Å²): 76,79,30,17,56,66,21,83,64,33,78,84,55,57,63,59,68,46,89,92,42,68,86,51,63,49,38,62,36,74,50,88,94,22,28,77,65,53,76,76,52,82,89,59,95,84,54,54,68,63,51,56,52,48,46,52,51,50,53,51,48,53,50,50,53,54,51,50,54,52,63,65,67,69,74,121

InterPro domains:
  IPR008758 Peptidase S28 [PF05577] (2-58)

pLDDT: mean 93.6, std 9.33, range [48.38, 98.62]